Protein AF-A0A316JHZ1-F1 (afdb_monomer_lite)

Structure (mmCIF, N/CA/C/O backbone):
data_AF-A0A316JHZ1-F1
#
_entry.id   AF-A0A316JHZ1-F1
#
loop_
_atom_site.group_PDB
_atom_site.id
_atom_site.type_symbol
_atom_site.label_atom_id
_atom_site.label_alt_id
_atom_site.label_comp_id
_atom_site.label_asym_id
_atom_site.label_entity_id
_atom_site.label_seq_id
_atom_site.pdbx_PDB_ins_code
_atom_site.Cartn_x
_atom_site.Cartn_y
_atom_site.Cartn_z
_atom_site.occupancy
_atom_site.B_iso_or_equiv
_atom_site.auth_seq_id
_atom_site.auth_comp_id
_atom_site.auth_asym_id
_atom_site.auth_atom_id
_atom_site.pdbx_PDB_model_num
ATOM 1 N N . MET A 1 1 ? -4.442 -7.560 9.669 1.00 85.38 1 MET A N 1
ATOM 2 C CA . MET A 1 1 ? -3.817 -6.327 10.192 1.00 85.38 1 MET A CA 1
ATOM 3 C C . MET A 1 1 ? -4.580 -5.134 9.645 1.00 85.38 1 MET A C 1
ATOM 5 O O . MET A 1 1 ? -5.201 -5.262 8.596 1.00 85.38 1 MET A O 1
ATOM 9 N N . THR A 1 2 ? -4.580 -4.013 10.348 1.00 88.62 2 THR A N 1
ATOM 10 C CA . THR A 1 2 ? -5.138 -2.743 9.870 1.00 88.62 2 THR A CA 1
ATOM 11 C C . THR A 1 2 ? -4.205 -2.083 8.851 1.00 88.62 2 THR A C 1
ATOM 13 O O . THR A 1 2 ? -3.024 -2.428 8.756 1.00 88.62 2 THR A O 1
ATOM 16 N N . LEU A 1 3 ? -4.719 -1.106 8.097 1.00 87.69 3 LEU A N 1
ATOM 17 C CA . LEU A 1 3 ? -3.908 -0.293 7.180 1.00 87.69 3 LEU A CA 1
ATOM 18 C C . LEU A 1 3 ? -2.763 0.431 7.904 1.00 87.69 3 LEU A C 1
ATOM 20 O O . LEU A 1 3 ? -1.658 0.506 7.375 1.00 87.69 3 LEU A O 1
ATOM 24 N N . SER A 1 4 ? -3.006 0.919 9.123 1.00 89.69 4 SER A N 1
ATOM 25 C CA . SER A 1 4 ? -1.989 1.596 9.936 1.00 89.69 4 SER A CA 1
ATOM 26 C C . SER A 1 4 ? -0.863 0.650 10.355 1.00 89.69 4 SER A C 1
ATOM 28 O O . SER A 1 4 ? 0.309 1.005 10.250 1.00 89.69 4 SER A O 1
ATOM 30 N N . GLU A 1 5 ? -1.197 -0.576 10.770 1.00 90.31 5 GLU A N 1
ATOM 31 C CA . GLU A 1 5 ? -0.201 -1.606 11.098 1.00 90.31 5 GLU A CA 1
ATOM 32 C C . GLU A 1 5 ? 0.601 -2.039 9.867 1.00 90.31 5 GLU A C 1
ATOM 34 O O . GLU A 1 5 ? 1.817 -2.211 9.947 1.00 90.31 5 GLU A O 1
ATOM 39 N N . PHE A 1 6 ? -0.062 -2.183 8.716 1.00 92.25 6 PHE A N 1
ATOM 40 C CA . PHE A 1 6 ? 0.614 -2.485 7.458 1.00 92.25 6 PHE A CA 1
ATOM 41 C C . PHE A 1 6 ? 1.578 -1.369 7.054 1.00 92.25 6 PHE A C 1
ATOM 43 O O . PHE A 1 6 ? 2.712 -1.656 6.681 1.00 92.25 6 PHE A O 1
ATOM 50 N N . LYS A 1 7 ? 1.160 -0.104 7.178 1.00 90.81 7 LYS A N 1
ATOM 51 C CA . LYS A 1 7 ? 2.000 1.055 6.870 1.00 90.81 7 LYS A CA 1
ATOM 52 C C . LYS A 1 7 ? 3.249 1.093 7.754 1.00 90.81 7 LYS A C 1
ATOM 54 O O . LYS A 1 7 ? 4.348 1.178 7.221 1.00 90.81 7 LYS A O 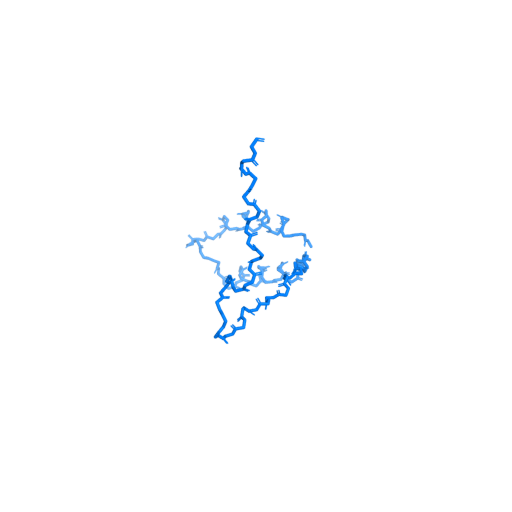1
ATOM 59 N N . ALA A 1 8 ? 3.093 0.942 9.070 1.00 94.00 8 ALA A N 1
ATOM 60 C CA . ALA A 1 8 ? 4.225 0.927 9.999 1.00 94.00 8 ALA A CA 1
ATOM 61 C C . ALA A 1 8 ? 5.209 -0.218 9.700 1.00 94.00 8 ALA A C 1
ATOM 63 O O . ALA A 1 8 ? 6.425 -0.035 9.748 1.00 94.00 8 ALA A O 1
ATOM 64 N N . TRP A 1 9 ? 4.689 -1.398 9.345 1.00 93.62 9 TRP A N 1
ATOM 65 C CA . TRP A 1 9 ? 5.517 -2.516 8.900 1.00 93.62 9 TRP A CA 1
ATOM 66 C C . TRP A 1 9 ? 6.249 -2.207 7.585 1.00 93.62 9 TRP A C 1
ATOM 68 O O . TRP A 1 9 ? 7.446 -2.471 7.491 1.00 93.62 9 TRP A O 1
ATOM 78 N N . LEU A 1 10 ? 5.557 -1.638 6.591 1.00 92.81 10 LEU A N 1
ATOM 79 C CA . LEU A 1 10 ? 6.124 -1.329 5.278 1.00 92.81 10 LEU A CA 1
ATOM 80 C C . LEU A 1 10 ? 7.234 -0.277 5.374 1.00 92.81 10 LEU A C 1
ATOM 82 O O . LEU A 1 10 ? 8.255 -0.430 4.715 1.00 92.81 10 LEU A O 1
ATOM 86 N N . GLU A 1 11 ? 7.076 0.746 6.215 1.00 91.94 11 GLU A N 1
ATOM 87 C CA . GLU A 1 11 ? 8.106 1.771 6.432 1.00 91.94 11 GLU A CA 1
ATOM 88 C C . GLU A 1 11 ? 9.396 1.155 7.000 1.00 91.94 11 GLU A C 1
ATOM 90 O O . GLU A 1 11 ? 10.481 1.388 6.466 1.00 91.94 11 GLU A O 1
ATOM 95 N N . GLY A 1 12 ? 9.290 0.266 7.994 1.00 91.50 12 GLY A N 1
ATOM 96 C CA . GLY A 1 12 ? 10.447 -0.479 8.503 1.00 91.50 12 GLY A CA 1
ATOM 97 C C . GLY A 1 12 ? 11.048 -1.438 7.469 1.00 91.50 12 GLY A C 1
ATOM 98 O O . GLY A 1 12 ? 12.266 -1.519 7.325 1.00 91.50 12 GLY A O 1
ATOM 99 N N . PHE A 1 13 ? 10.202 -2.131 6.704 1.00 89.94 13 PHE A N 1
ATOM 100 C CA . PHE A 1 13 ? 10.639 -3.067 5.667 1.00 89.94 13 PHE A CA 1
ATOM 101 C C . PHE A 1 13 ? 11.354 -2.356 4.509 1.00 89.94 13 PHE A C 1
ATOM 103 O O . PHE A 1 13 ? 12.372 -2.847 4.024 1.00 89.94 13 PHE A O 1
ATOM 110 N N . SER A 1 14 ? 10.892 -1.158 4.140 1.00 87.88 14 SER A N 1
ATOM 111 C CA . SER A 1 14 ? 11.438 -0.352 3.043 1.00 87.88 14 SER A CA 1
ATOM 112 C C . SER A 1 14 ? 12.863 0.145 3.267 1.00 87.88 14 SER A C 1
ATOM 114 O O . SER A 1 14 ? 13.571 0.434 2.308 1.00 87.88 14 SER A O 1
ATOM 116 N N . THR A 1 15 ? 13.334 0.152 4.517 1.00 88.38 15 THR A N 1
ATOM 117 C CA . THR A 1 15 ? 14.747 0.430 4.834 1.00 88.38 15 THR A CA 1
ATOM 118 C C . THR A 1 15 ? 15.685 -0.636 4.251 1.00 88.38 15 THR A C 1
ATOM 120 O O . THR A 1 15 ? 16.872 -0.389 4.065 1.00 88.38 15 THR A O 1
ATOM 123 N N . SER A 1 16 ? 15.156 -1.821 3.931 1.00 85.75 16 SER A N 1
ATOM 124 C CA . SER A 1 16 ? 15.906 -2.923 3.317 1.00 85.75 16 SER A CA 1
ATOM 125 C C . SER A 1 16 ? 15.990 -2.812 1.788 1.00 85.75 16 SER A C 1
ATOM 127 O O . SER A 1 16 ? 16.544 -3.701 1.143 1.00 85.75 16 SER A O 1
ATOM 129 N N . PHE A 1 17 ? 15.407 -1.769 1.187 1.00 90.44 17 PHE A N 1
ATOM 130 C CA . PHE A 1 17 ? 15.432 -1.565 -0.259 1.00 90.44 17 PHE A CA 1
ATOM 131 C C . PHE A 1 17 ? 16.742 -0.885 -0.653 1.00 90.44 17 PHE A C 1
ATOM 133 O O . PHE A 1 17 ? 17.078 0.177 -0.134 1.00 90.44 17 PHE A O 1
ATOM 140 N N . ILE A 1 18 ? 17.478 -1.491 -1.584 1.00 77.50 18 ILE A N 1
ATOM 141 C CA . ILE A 1 18 ? 18.800 -1.000 -1.998 1.00 77.50 18 ILE A CA 1
ATOM 142 C C . ILE A 1 18 ? 18.686 0.214 -2.937 1.00 77.50 18 ILE A C 1
ATOM 144 O O . ILE A 1 18 ? 19.434 1.174 -2.780 1.00 77.50 18 ILE A O 1
ATOM 148 N N . ASP A 1 19 ? 17.697 0.225 -3.838 1.00 83.69 19 ASP A N 1
ATOM 149 C CA . ASP A 1 19 ? 17.485 1.287 -4.843 1.00 83.69 19 ASP A CA 1
ATOM 150 C C . ASP A 1 19 ? 16.158 2.044 -4.646 1.00 83.69 19 ASP A C 1
ATOM 152 O O . ASP A 1 19 ? 15.607 2.647 -5.567 1.00 83.69 19 ASP A O 1
ATOM 156 N N . GLY A 1 20 ? 15.576 1.966 -3.446 1.00 79.88 20 GLY A N 1
ATOM 157 C CA . GLY A 1 20 ? 14.246 2.520 -3.165 1.00 79.88 20 GLY A CA 1
ATOM 158 C C . GLY A 1 20 ? 13.090 1.763 -3.835 1.00 79.88 20 GLY A C 1
ATOM 159 O O . GLY A 1 20 ? 11.931 2.137 -3.655 1.00 79.88 20 GLY A O 1
ATOM 160 N N . ALA A 1 21 ? 13.386 0.682 -4.560 1.00 86.00 21 ALA A N 1
ATOM 161 C CA . ALA A 1 21 ? 12.415 -0.254 -5.108 1.00 86.00 21 ALA A CA 1
ATOM 162 C C . ALA A 1 21 ? 12.602 -1.647 -4.478 1.00 86.00 21 ALA A C 1
ATOM 164 O O . ALA A 1 21 ? 13.746 -2.061 -4.272 1.00 86.00 21 ALA A O 1
ATOM 165 N N . PRO A 1 22 ? 11.510 -2.380 -4.192 1.00 89.69 22 PRO A N 1
ATOM 166 C CA . PRO A 1 22 ? 11.608 -3.754 -3.726 1.00 89.69 22 PRO A CA 1
ATOM 167 C C . PRO A 1 22 ? 12.049 -4.700 -4.850 1.00 89.69 22 PRO A C 1
ATOM 169 O O . PRO A 1 22 ? 11.612 -4.553 -5.997 1.00 89.69 22 PRO A O 1
ATOM 172 N N . ASP A 1 23 ? 12.851 -5.709 -4.512 1.00 91.50 23 ASP A N 1
ATOM 173 C CA . ASP A 1 23 ? 13.127 -6.847 -5.394 1.00 91.50 23 ASP A CA 1
ATOM 174 C C . ASP A 1 23 ? 11.950 -7.846 -5.444 1.00 91.50 23 ASP A C 1
ATOM 176 O O . ASP A 1 23 ? 10.937 -7.691 -4.758 1.00 91.50 23 ASP A O 1
ATOM 180 N N . ALA A 1 24 ? 12.052 -8.882 -6.282 1.00 91.88 24 ALA A N 1
ATOM 181 C CA . ALA A 1 24 ? 10.973 -9.847 -6.503 1.00 91.88 24 ALA A CA 1
ATOM 182 C C . ALA A 1 24 ? 10.546 -10.622 -5.238 1.00 91.88 24 ALA A C 1
ATOM 184 O O . ALA A 1 24 ? 9.354 -10.878 -5.047 1.00 91.88 24 ALA A O 1
ATOM 185 N N . GLU A 1 25 ? 11.483 -10.978 -4.359 1.00 91.38 25 GLU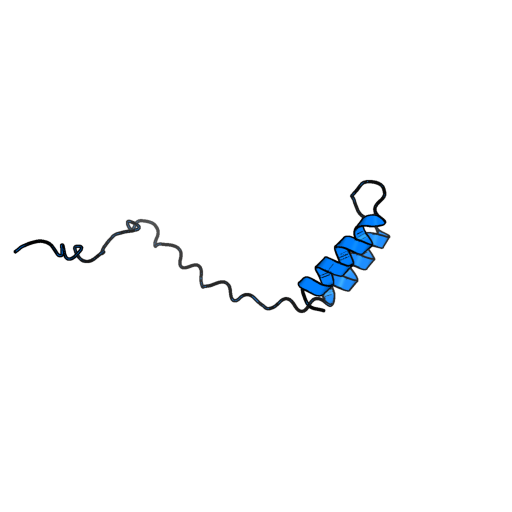 A N 1
ATOM 186 C CA . GLU A 1 25 ? 11.183 -11.657 -3.096 1.00 91.38 25 GLU A CA 1
ATOM 187 C C . GLU A 1 25 ? 10.537 -10.686 -2.103 1.00 91.38 25 GLU A C 1
ATOM 189 O O . GLU A 1 25 ? 9.551 -11.019 -1.435 1.00 91.38 25 GLU A O 1
ATOM 194 N N . GLN A 1 26 ? 11.024 -9.445 -2.065 1.00 91.88 26 GLN A N 1
ATOM 195 C CA . GLN A 1 26 ? 10.420 -8.379 -1.267 1.00 91.88 26 GLN A CA 1
ATOM 196 C C . GLN A 1 26 ? 8.991 -8.066 -1.732 1.00 91.88 26 GLN A C 1
ATOM 198 O O . GLN A 1 26 ? 8.097 -7.887 -0.900 1.00 91.88 26 GLN A O 1
ATOM 203 N N . TRP A 1 27 ? 8.728 -8.089 -3.040 1.00 92.25 27 TRP A N 1
ATOM 204 C CA . TRP A 1 27 ? 7.382 -7.957 -3.600 1.00 92.25 27 TRP A CA 1
ATOM 205 C C . TRP A 1 27 ? 6.446 -9.077 -3.158 1.00 92.25 27 TRP A C 1
ATOM 207 O O . TRP A 1 27 ? 5.306 -8.802 -2.775 1.00 92.25 27 TRP A O 1
ATOM 217 N N . ALA A 1 28 ? 6.915 -10.325 -3.155 1.00 92.62 28 ALA A N 1
ATOM 218 C CA . ALA A 1 28 ? 6.125 -11.455 -2.676 1.00 92.62 28 ALA A CA 1
ATOM 219 C C . ALA A 1 28 ? 5.757 -11.298 -1.188 1.00 92.62 28 ALA A C 1
ATOM 221 O O . ALA A 1 28 ? 4.614 -11.553 -0.792 1.00 92.62 28 ALA A O 1
ATOM 222 N N . ALA A 1 29 ? 6.689 -10.802 -0.367 1.00 90.50 29 ALA A N 1
ATOM 223 C CA . ALA A 1 29 ? 6.438 -10.512 1.042 1.00 90.50 29 ALA A CA 1
ATOM 224 C C . ALA A 1 29 ? 5.399 -9.392 1.235 1.00 90.50 29 ALA A C 1
ATOM 226 O O . ALA A 1 29 ? 4.488 -9.528 2.058 1.00 90.50 29 ALA A O 1
ATOM 227 N N . ILE A 1 30 ? 5.491 -8.311 0.450 1.00 91.88 30 ILE A N 1
ATOM 228 C CA . ILE A 1 30 ? 4.523 -7.204 0.458 1.00 91.88 30 ILE A CA 1
ATOM 229 C C . ILE A 1 30 ? 3.131 -7.707 0.063 1.00 91.88 30 ILE A C 1
ATOM 231 O O . ILE A 1 30 ? 2.164 -7.428 0.771 1.00 91.88 30 ILE A O 1
ATOM 235 N N . ALA A 1 31 ? 3.025 -8.497 -1.008 1.00 89.56 31 ALA A N 1
ATOM 236 C CA . ALA A 1 31 ? 1.761 -9.060 -1.477 1.00 89.56 31 ALA A CA 1
ATOM 237 C C . ALA A 1 31 ? 1.104 -9.9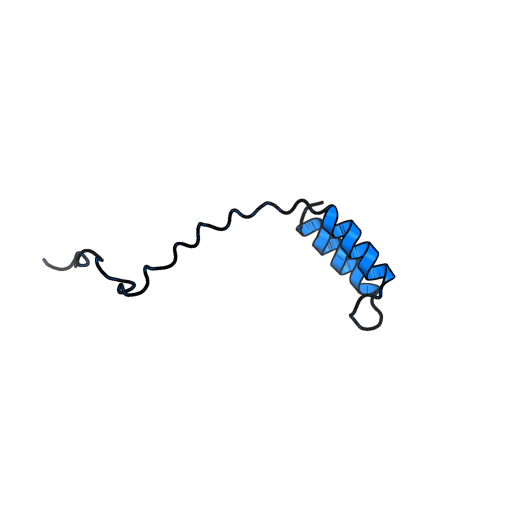71 -0.424 1.00 89.56 31 ALA A C 1
ATOM 239 O O . ALA A 1 31 ? -0.084 -9.833 -0.136 1.00 89.56 31 ALA A O 1
ATOM 240 N N . SER A 1 32 ? 1.884 -10.844 0.221 1.00 90.19 32 SER A N 1
ATOM 241 C CA . SER A 1 32 ? 1.384 -11.717 1.292 1.00 90.19 32 SER A CA 1
ATOM 242 C C . SER A 1 32 ? 0.897 -10.931 2.516 1.00 90.19 32 SER A C 1
ATOM 244 O O . SER A 1 32 ? -0.086 -11.299 3.161 1.00 90.19 32 SER A O 1
ATOM 246 N N . LYS A 1 33 ? 1.565 -9.823 2.854 1.00 88.50 33 LYS A N 1
ATOM 247 C CA . LYS A 1 33 ? 1.141 -8.940 3.947 1.00 88.50 33 LYS A CA 1
ATOM 248 C C . LYS A 1 33 ? -0.112 -8.144 3.583 1.00 88.50 33 LYS A C 1
ATOM 250 O O . LYS A 1 33 ? -0.979 -8.021 4.446 1.00 88.50 33 LYS A O 1
ATOM 255 N N . LEU A 1 34 ? -0.222 -7.672 2.339 1.00 88.06 34 LEU A N 1
ATOM 256 C CA . LEU A 1 34 ? -1.385 -6.952 1.806 1.00 88.06 34 LEU A CA 1
ATOM 257 C C . LEU A 1 34 ? -2.664 -7.790 1.831 1.00 88.06 34 LEU A C 1
ATOM 259 O O . LEU A 1 34 ? -3.698 -7.278 2.244 1.00 88.06 34 LEU A O 1
ATOM 263 N N . ASP A 1 35 ? -2.596 -9.073 1.470 1.00 86.56 35 ASP A N 1
ATOM 264 C CA . ASP A 1 35 ? -3.748 -9.992 1.517 1.00 86.56 35 ASP A CA 1
ATOM 265 C C . ASP A 1 35 ? -4.364 -10.089 2.925 1.00 86.56 35 ASP A C 1
ATOM 267 O O . ASP A 1 35 ? -5.571 -10.209 3.118 1.00 86.56 35 ASP A O 1
ATOM 271 N N . ARG A 1 36 ? -3.519 -9.931 3.946 1.00 83.19 36 ARG A N 1
ATOM 272 C CA . ARG A 1 36 ? -3.910 -9.981 5.357 1.00 83.19 36 ARG A CA 1
ATOM 273 C C . ARG A 1 36 ? -4.375 -8.627 5.893 1.00 83.19 36 ARG A C 1
ATOM 275 O O . ARG A 1 36 ? -4.662 -8.526 7.096 1.00 83.19 36 ARG A O 1
ATOM 282 N N . VAL A 1 37 ? -4.392 -7.576 5.070 1.00 86.19 37 VAL A N 1
ATOM 283 C CA . VAL A 1 37 ? -4.897 -6.257 5.452 1.00 86.19 37 VAL A CA 1
ATOM 284 C C . VAL A 1 37 ? -6.413 -6.280 5.380 1.00 86.19 37 VAL A C 1
ATOM 286 O O . VAL A 1 37 ? -7.012 -6.418 4.319 1.00 86.19 37 VAL A O 1
ATOM 289 N N . ILE A 1 38 ? -7.043 -6.099 6.536 1.00 73.75 38 ILE A N 1
ATOM 290 C CA . ILE A 1 38 ? -8.480 -5.877 6.612 1.00 73.75 38 ILE A CA 1
ATOM 291 C C . ILE A 1 38 ? -8.676 -4.405 6.261 1.00 73.75 38 ILE A C 1
ATOM 293 O O . ILE A 1 38 ? -8.608 -3.532 7.126 1.00 73.75 38 ILE A O 1
ATOM 297 N N . ALA A 1 39 ? -8.814 -4.121 4.969 1.00 66.00 39 ALA A N 1
ATOM 298 C CA . ALA A 1 39 ? -9.224 -2.804 4.523 1.00 66.00 39 ALA A CA 1
ATOM 299 C C . ALA A 1 39 ? -10.693 -2.633 4.910 1.00 66.00 39 ALA A C 1
ATOM 301 O O . ALA A 1 39 ? -11.555 -3.396 4.467 1.00 66.00 39 ALA A O 1
ATOM 302 N N . GLU A 1 40 ? -10.984 -1.640 5.747 1.00 64.31 40 GLU A N 1
ATOM 303 C CA . GLU A 1 40 ? -12.360 -1.201 5.916 1.00 64.31 40 GLU A CA 1
ATOM 304 C C . GLU A 1 40 ? -12.874 -0.831 4.528 1.00 64.31 40 GLU A C 1
ATOM 306 O O . GLU A 1 40 ? -12.284 0.004 3.835 1.00 64.31 40 GLU A O 1
ATOM 311 N N . LYS A 1 41 ? -13.932 -1.511 4.077 1.00 56.34 41 LYS A N 1
ATOM 312 C CA . LYS A 1 41 ? -14.583 -1.1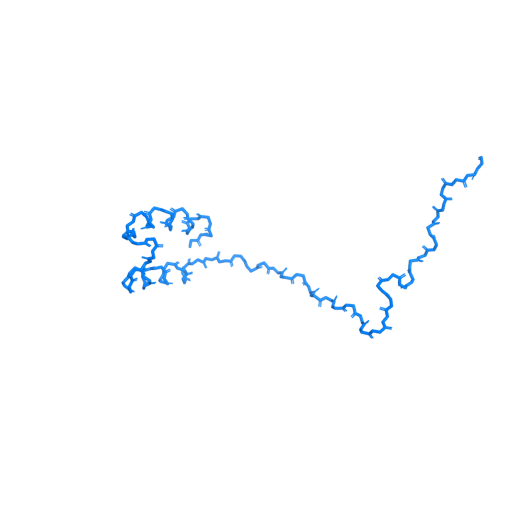85 2.815 1.00 56.34 41 LYS A CA 1
ATOM 313 C C . LYS A 1 41 ? -15.183 0.200 2.997 1.00 56.34 41 LYS A C 1
ATOM 315 O O . LYS A 1 41 ? -16.303 0.334 3.489 1.00 56.34 41 LYS A O 1
ATOM 320 N N . ILE A 1 42 ? -14.417 1.224 2.634 1.00 57.59 42 ILE A N 1
ATOM 321 C CA . ILE A 1 42 ? -14.909 2.590 2.560 1.00 57.59 42 ILE A CA 1
ATOM 322 C C . ILE A 1 42 ? -16.071 2.500 1.582 1.00 57.59 42 ILE A C 1
ATOM 324 O O . ILE A 1 42 ? -15.878 2.194 0.403 1.00 57.59 42 ILE A O 1
ATOM 328 N N . SER A 1 43 ? -17.293 2.621 2.096 1.00 54.94 43 SER A N 1
ATOM 329 C CA . SER A 1 43 ? -1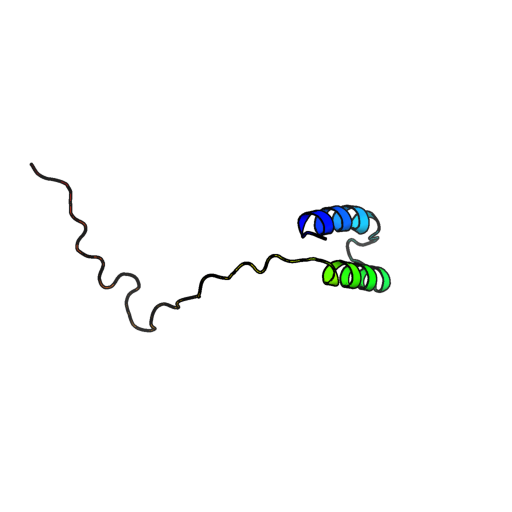8.473 2.647 1.248 1.00 54.94 43 SER A CA 1
ATOM 330 C C . SER A 1 43 ? -18.349 3.922 0.444 1.00 54.94 43 SER A C 1
ATOM 332 O O . SER A 1 43 ? -18.634 5.006 0.946 1.00 54.94 43 SER A O 1
ATOM 334 N N . GLN A 1 44 ? -17.813 3.796 -0.769 1.00 60.22 44 GLN A N 1
ATOM 335 C CA . GLN A 1 44 ? -17.743 4.902 -1.697 1.00 60.22 44 GLN A CA 1
ATOM 336 C C . GLN A 1 44 ? -19.178 5.412 -1.827 1.00 60.22 44 GLN A C 1
ATOM 338 O O . GLN A 1 44 ? -20.057 4.613 -2.175 1.00 60.22 44 GLN A O 1
ATOM 343 N N . PRO A 1 45 ? -19.454 6.681 -1.470 1.00 64.19 45 PRO A N 1
ATOM 344 C CA . PRO A 1 45 ? -20.790 7.209 -1.641 1.00 64.19 45 PRO A CA 1
ATOM 345 C C . PRO A 1 45 ? -21.161 7.008 -3.111 1.00 64.19 45 PRO A C 1
ATOM 347 O O . PRO A 1 45 ? -20.282 7.146 -3.974 1.00 64.19 45 PRO A O 1
ATOM 350 N N . PRO A 1 46 ? -22.410 6.616 -3.408 1.00 67.94 46 PRO A N 1
ATOM 351 C CA . PRO A 1 46 ? -22.834 6.428 -4.783 1.00 67.94 46 PRO A CA 1
ATOM 352 C C . PRO A 1 46 ? -22.446 7.678 -5.573 1.00 67.94 46 PRO A C 1
ATOM 354 O O . PRO A 1 46 ? -22.840 8.792 -5.223 1.00 67.94 46 PRO A O 1
ATOM 357 N N . GLN A 1 47 ? -21.607 7.498 -6.596 1.00 65.19 47 GLN A N 1
ATOM 358 C CA . GLN A 1 47 ? -21.263 8.582 -7.502 1.00 65.19 47 GLN A CA 1
ATOM 359 C C . GLN A 1 47 ? -22.491 8.843 -8.367 1.00 65.19 47 GLN A C 1
ATOM 361 O O . GLN A 1 47 ? -22.664 8.255 -9.433 1.00 65.19 47 GLN A O 1
ATOM 366 N N . THR A 1 48 ? -23.390 9.689 -7.874 1.00 67.50 48 THR A N 1
ATOM 367 C CA . THR A 1 48 ? -24.471 10.229 -8.687 1.00 67.50 48 THR A CA 1
ATOM 368 C C . THR A 1 48 ? -23.835 11.213 -9.653 1.00 67.50 48 THR A C 1
ATOM 370 O O . THR A 1 48 ? -23.555 12.358 -9.300 1.00 67.50 48 THR A O 1
ATOM 373 N N . PHE A 1 49 ? -23.551 10.754 -10.869 1.00 66.19 49 PHE A N 1
ATOM 374 C CA . PHE A 1 49 ? -23.161 11.656 -11.940 1.00 66.19 49 PHE A CA 1
ATOM 375 C C . PHE A 1 49 ? -24.293 12.663 -12.166 1.00 66.19 49 PHE A C 1
ATOM 377 O O . PHE A 1 49 ? -25.465 12.265 -12.184 1.00 66.19 49 PHE A O 1
ATOM 384 N N . PRO A 1 50 ? -23.984 13.959 -12.339 1.00 66.06 50 PRO A N 1
ATOM 385 C CA . PRO A 1 50 ? -25.000 14.902 -12.754 1.00 66.06 50 PRO A CA 1
ATOM 386 C C . PRO A 1 50 ? -25.569 14.434 -14.102 1.00 66.06 50 PRO A C 1
ATOM 388 O O . PRO A 1 50 ? -24.813 13.973 -14.965 1.00 66.06 50 PRO A O 1
ATOM 391 N N . PRO A 1 51 ? -26.893 14.518 -14.300 1.00 69.25 51 PRO A N 1
ATOM 392 C CA . PRO A 1 51 ? -27.503 14.149 -15.567 1.00 69.25 51 PRO A CA 1
ATOM 393 C C . PRO A 1 51 ? -26.869 14.957 -16.703 1.00 69.25 51 PRO A C 1
ATOM 395 O O . PRO A 1 51 ? -26.874 16.190 -16.682 1.00 69.25 51 PRO A O 1
ATOM 398 N N . ILE A 1 52 ? -26.317 14.250 -17.693 1.00 70.25 52 ILE A N 1
ATOM 399 C CA . ILE A 1 52 ? -25.728 14.853 -18.892 1.00 70.25 52 ILE A CA 1
ATOM 400 C C . ILE A 1 52 ? -26.782 15.765 -19.532 1.00 70.25 52 ILE A C 1
ATOM 402 O O . ILE A 1 52 ? -27.895 15.331 -19.824 1.00 70.25 52 ILE A O 1
ATOM 406 N N . GLY A 1 53 ? -26.435 17.039 -19.721 1.00 66.75 53 GLY A N 1
ATOM 407 C CA . GLY A 1 53 ? -27.311 18.030 -20.349 1.00 66.75 53 GLY A CA 1
ATOM 408 C C . GLY A 1 53 ? -28.199 18.845 -19.401 1.00 66.75 53 GLY A C 1
ATOM 409 O O . GLY A 1 53 ? -28.978 19.658 -19.893 1.00 66.75 53 GLY A O 1
ATOM 410 N N . LYS A 1 54 ? -28.088 18.697 -18.071 1.00 66.25 54 LYS A N 1
ATOM 411 C CA . LYS A 1 54 ? -28.721 19.624 -17.113 1.00 66.25 54 LYS A CA 1
ATOM 412 C C . LYS A 1 54 ? -27.676 20.516 -16.431 1.00 66.25 54 LYS A C 1
ATOM 414 O O . LYS A 1 54 ? -26.592 20.033 -16.102 1.00 66.25 54 LYS A O 1
ATOM 419 N N . PRO A 1 55 ? -27.971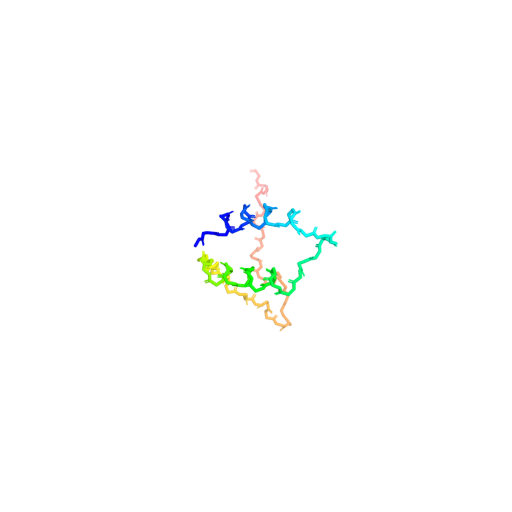 21.808 -16.202 1.00 65.06 55 PRO A N 1
ATOM 420 C CA . PRO A 1 55 ? -27.077 22.679 -15.453 1.00 65.06 55 PRO A CA 1
ATOM 421 C C . PRO A 1 55 ? -26.894 22.143 -14.030 1.00 65.06 55 PRO A C 1
ATOM 423 O O . PRO A 1 55 ? -27.863 21.764 -13.375 1.00 65.06 55 PRO A O 1
ATOM 426 N N . TRP A 1 56 ? -25.649 22.167 -13.544 1.00 61.75 56 TRP A N 1
ATOM 427 C CA . TRP A 1 56 ? -25.261 21.720 -12.196 1.00 61.75 56 TRP A CA 1
ATOM 428 C C . TRP A 1 56 ? -26.049 22.409 -11.063 1.00 61.75 56 TRP A C 1
ATOM 430 O O . TRP A 1 56 ? -26.115 21.883 -9.959 1.00 61.75 56 TRP A O 1
ATOM 440 N N . PHE A 1 57 ? -26.659 23.564 -11.351 1.00 62.56 57 PHE A N 1
ATOM 441 C CA . PHE A 1 57 ? -27.409 24.414 -10.419 1.00 62.56 57 PHE A CA 1
ATOM 442 C C . PHE A 1 57 ? -28.844 24.719 -10.896 1.00 62.56 57 PHE A C 1
ATOM 444 O O . PHE A 1 57 ? -29.403 25.759 -10.554 1.00 62.56 57 PHE A O 1
ATOM 451 N N . GLY A 1 58 ? -29.437 23.868 -11.738 1.00 59.62 58 GLY A N 1
ATOM 452 C CA . GLY A 1 58 ? -30.839 24.028 -12.136 1.00 59.62 58 GLY A CA 1
ATOM 453 C C . GLY A 1 58 ? -31.765 23.608 -10.998 1.00 59.62 58 GLY A C 1
ATOM 454 O O . GLY A 1 58 ? -31.749 22.435 -10.643 1.00 59.62 58 GLY A O 1
ATOM 455 N N . ASP A 1 59 ? -32.544 24.554 -10.466 1.00 60.56 59 ASP A N 1
ATOM 456 C CA . ASP A 1 59 ? -33.448 24.444 -9.303 1.00 60.56 59 ASP A CA 1
ATOM 457 C C . ASP A 1 59 ? -32.810 24.576 -7.907 1.00 60.56 59 ASP A C 1
ATOM 459 O O . ASP A 1 59 ? -33.228 23.938 -6.940 1.00 60.56 59 ASP A O 1
ATOM 463 N N . LEU A 1 60 ? -31.858 25.502 -7.737 1.00 56.03 60 LEU A N 1
ATOM 464 C CA . LEU A 1 60 ? -31.779 26.155 -6.427 1.00 56.03 60 LEU A CA 1
ATOM 465 C C . LEU A 1 60 ? -33.059 26.995 -6.251 1.00 56.03 60 LEU A C 1
ATOM 467 O O . LEU A 1 60 ? -33.308 27.866 -7.091 1.00 56.03 60 LEU A O 1
ATOM 471 N N . PRO A 1 61 ? -33.871 26.786 -5.192 1.00 61.56 61 PRO A N 1
ATOM 472 C CA . PRO A 1 61 ? -34.908 27.754 -4.854 1.00 61.56 61 PRO A CA 1
ATOM 473 C C . PRO A 1 61 ? -34.233 29.125 -4.721 1.00 61.56 61 PRO A C 1
ATOM 475 O O . PRO A 1 61 ? -33.086 29.173 -4.256 1.00 61.56 61 PRO A O 1
ATOM 478 N N . PRO A 1 62 ? -34.882 30.232 -5.138 1.00 60.28 62 PRO A N 1
ATOM 479 C CA . PRO A 1 62 ? -34.272 31.549 -5.033 1.00 60.28 62 PRO A CA 1
ATOM 480 C C . PRO A 1 62 ? -33.764 31.710 -3.605 1.00 60.28 62 PRO A C 1
ATOM 482 O O . PRO A 1 62 ? -34.520 31.489 -2.653 1.00 60.28 62 PRO A O 1
ATOM 485 N N . MET A 1 63 ? -32.465 32.003 -3.464 1.00 53.38 63 MET A N 1
ATOM 486 C CA . MET A 1 63 ? -31.868 32.301 -2.168 1.00 53.38 63 MET A CA 1
ATOM 487 C C . MET A 1 63 ? -32.802 33.294 -1.482 1.00 53.38 63 MET A C 1
ATOM 489 O O . MET A 1 63 ? -33.005 34.393 -1.997 1.00 53.38 63 MET A O 1
ATOM 493 N N . ARG A 1 64 ? -33.415 32.893 -0.358 1.00 55.97 64 ARG A N 1
ATOM 494 C CA . ARG A 1 64 ? -34.109 33.836 0.520 1.00 55.97 64 ARG A CA 1
ATOM 495 C C . ARG A 1 64 ? -33.066 34.866 0.912 1.00 55.97 64 ARG A C 1
ATOM 497 O O . ARG A 1 64 ? -32.221 34.605 1.764 1.00 55.97 64 ARG A O 1
ATOM 504 N N . THR A 1 65 ? -33.097 36.012 0.248 1.00 60.91 65 THR A N 1
ATOM 505 C CA . THR A 1 65 ? -32.358 37.187 0.665 1.00 60.91 65 THR A CA 1
ATOM 506 C C . THR A 1 65 ? -32.968 37.593 1.996 1.00 60.91 65 THR A C 1
ATOM 508 O O . THR A 1 65 ? -34.040 38.190 2.042 1.00 60.91 65 THR A O 1
ATOM 511 N N . TRP A 1 66 ? -32.324 37.211 3.096 1.00 51.94 66 TRP A N 1
ATOM 512 C CA . TRP A 1 66 ? -32.600 37.789 4.405 1.00 51.94 66 TRP A CA 1
ATOM 513 C C . TRP A 1 66 ? -32.015 39.204 4.426 1.00 51.94 66 TRP A C 1
ATOM 515 O O . TRP A 1 66 ? -30.982 39.438 5.035 1.00 51.94 66 TRP A O 1
ATOM 525 N N . TYR A 1 67 ? -32.623 40.127 3.684 1.00 47.88 67 TYR A N 1
ATOM 526 C CA . TYR A 1 67 ? -32.380 41.562 3.793 1.00 47.88 67 TYR A CA 1
ATOM 527 C C . TYR A 1 67 ? -33.669 42.322 3.460 1.00 47.88 67 TYR A C 1
ATOM 529 O O . TYR A 1 67 ? -34.363 41.961 2.513 1.00 47.88 67 TYR A O 1
ATOM 537 N N . SER A 1 68 ? -33.914 43.375 4.250 1.00 44.78 68 SER A N 1
ATOM 538 C CA . SER A 1 68 ? -35.115 44.227 4.376 1.00 44.78 68 SER A CA 1
ATOM 539 C C . SER A 1 68 ? -36.135 43.681 5.389 1.00 44.78 68 SER A C 1
ATOM 541 O O . SER A 1 68 ? -36.602 42.559 5.243 1.00 44.78 68 SER A O 1
ATOM 543 N N . HIS A 1 69 ? -36.521 44.399 6.447 1.00 42.50 69 HIS A N 1
ATOM 544 C CA . HIS A 1 69 ? -36.452 45.832 6.762 1.00 42.50 69 HIS A CA 1
ATOM 545 C C . HIS A 1 69 ? -36.550 46.028 8.289 1.00 42.50 69 HIS A C 1
ATOM 547 O O . HIS A 1 69 ? -37.072 45.105 8.954 1.00 42.50 69 HIS A O 1
#

Foldseek 3Di:
DEPVVLVVVVVVLQVPPPVSDDDPVSVVVNVVVVVVYPYDPPPPPPPPDDPPPDPPPPDPDPPPPPDDD

Radius of gyration: 24.51 Å; chains: 1; bounding box: 55×58×31 Å

Sequence (69 aa):
MTLSEFKAWLEGFSTSFIDGAPDAEQWAAIASKLDRVIAEKISQPPQTFPPIGKPWFGDLPPMRTWYSH

Secondary structure (DSSP, 8-state):
--HHHHHHHHHHHHTT-SSSS--HHHHHHHHHHHHT-------PPP--PPPTTS-TTTTPPP-------

Organism: NCBI:txid2201899

pLDDT: mean 75.96, std 15.11, range [42.5, 94.0]